Protein AF-A0A418QPC1-F1 (afdb_monomer)

Radius of gyration: 32.69 Å; Cα contacts (8 Å, |Δi|>4): 11; chains: 1; bounding box: 93×32×74 Å

Secondary structure (DSSP, 8-state):
-PPPP----PPP-----PPP--------------------------------HHHHHHHHHHHHHHT--HHHHHHHHHHHHHHHHHHHHS-TTTT-

Solvent-accessible surface area (backbone atoms only — not comparable to full-atom values): 6816 Å² total; per-residue (Å²): 135,86,84,77,85,84,85,77,84,81,78,81,83,82,77,86,81,78,78,86,84,85,78,91,75,93,78,91,76,84,83,78,77,74,80,72,71,76,78,72,71,77,73,74,76,87,79,89,80,90,72,57,72,70,58,50,54,48,44,50,53,52,16,61,76,70,74,47,54,56,68,55,54,52,52,50,54,50,49,54,52,50,51,52,52,52,66,71,66,55,68,87,63,83,82,114

Nearest PDB structures (foldseek):
  5kko-assembly1_B-3  TM=3.422E-01  e=4.499E+00  Vibrio cholerae
  7odt-assembly1_a  TM=3.479E-01  e=9.516E+00  Homo sapiens
  8iyj-assembly1_T0  TM=2.564E-01  e=9.516E+00  Mus musculus

Organism: NCBI:txid2029981

Sequence (96 aa):
MEMKPIVVCQQPITQPVMKPVRDVQEGKSRTKKSRRTKKSTNKKKPVLYTLDPDVILLVERVAYHAGDAKSTVVNEALRRELSKLHSATIPTEWEK

pLDDT: mean 75.77, std 15.25, range [50.03, 97.75]

Mean predicted aligned error: 19.09 Å

Foldseek 3Di:
DDDDDDDDDDDDDDDDDDDDDDDDDDDDDDDPPPPPPPPPPVPPDDDDDDDDPVVVVVLVVVCVVVVHDSVVSVVVVVVVVVVVVVVVPPPPPVVD

Structure (mmCIF, N/CA/C/O backbone):
data_AF-A0A418QPC1-F1
#
_entry.id   AF-A0A418QPC1-F1
#
loop_
_atom_site.group_PDB
_atom_site.id
_atom_site.type_symbol
_atom_site.label_atom_id
_atom_site.label_alt_id
_atom_site.label_comp_id
_atom_site.label_asym_id
_atom_site.label_entity_id
_atom_site.label_seq_id
_atom_site.pdbx_PDB_ins_code
_atom_site.Cartn_x
_atom_site.Cartn_y
_atom_site.Cartn_z
_atom_site.occupancy
_atom_site.B_iso_or_equiv
_atom_site.auth_seq_id
_atom_site.auth_comp_id
_atom_site.auth_asym_id
_atom_site.auth_atom_id
_atom_site.pdbx_PDB_model_num
ATOM 1 N N . MET A 1 1 ? -59.427 18.029 25.792 1.00 51.28 1 MET A N 1
ATOM 2 C CA . MET A 1 1 ? -58.943 17.188 26.907 1.00 51.28 1 MET A CA 1
ATOM 3 C C . MET A 1 1 ? -57.506 17.584 27.162 1.00 51.28 1 MET A C 1
ATOM 5 O O . MET A 1 1 ? -56.658 17.314 26.324 1.00 51.28 1 MET A O 1
ATOM 9 N N . GLU A 1 2 ? -57.256 18.333 28.228 1.00 61.97 2 GLU A N 1
ATOM 10 C CA . GLU A 1 2 ? -55.927 18.881 28.507 1.00 61.97 2 GLU A CA 1
ATOM 11 C C . GLU A 1 2 ? -55.054 17.806 29.169 1.00 61.97 2 GLU A C 1
ATOM 13 O O . GLU A 1 2 ? -55.396 17.284 30.232 1.00 61.97 2 GLU A O 1
ATOM 18 N N . MET A 1 3 ? -53.944 17.438 28.522 1.00 61.16 3 MET A N 1
ATOM 19 C CA . MET A 1 3 ? -52.923 16.578 29.121 1.00 61.16 3 MET A CA 1
ATOM 20 C C . MET A 1 3 ? -52.203 17.361 30.221 1.00 61.16 3 MET A C 1
ATOM 22 O O . MET A 1 3 ? -51.568 18.379 29.954 1.00 61.16 3 MET A O 1
ATOM 26 N N . LYS A 1 4 ? -52.283 16.877 31.461 1.00 72.12 4 LYS A N 1
ATOM 27 C CA . LYS A 1 4 ? -51.477 17.397 32.571 1.00 72.12 4 LYS A CA 1
ATOM 28 C C . LYS A 1 4 ? -50.083 16.750 32.534 1.00 72.12 4 LYS A C 1
ATOM 30 O O . LYS A 1 4 ? -50.010 15.531 32.373 1.00 72.12 4 LYS A O 1
ATOM 35 N N . PRO A 1 5 ? -48.987 17.509 32.699 1.00 69.38 5 PRO A N 1
ATOM 36 C CA . PRO A 1 5 ? -47.648 16.935 32.763 1.00 69.38 5 PRO A CA 1
ATOM 37 C C . PRO A 1 5 ? -47.413 16.192 34.087 1.00 69.38 5 PRO A C 1
ATOM 39 O O . PRO A 1 5 ? -47.840 16.632 35.155 1.00 69.38 5 PRO A O 1
ATOM 42 N N . ILE A 1 6 ? -46.712 15.060 34.004 1.00 70.19 6 ILE A N 1
ATOM 43 C CA . ILE A 1 6 ? -46.321 14.227 35.146 1.00 70.19 6 ILE A CA 1
ATOM 44 C C . ILE A 1 6 ? -45.009 14.778 35.715 1.00 70.19 6 ILE A C 1
ATOM 46 O O . ILE A 1 6 ? -43.979 14.773 35.043 1.00 70.19 6 ILE A O 1
ATOM 50 N N . VAL A 1 7 ? -45.050 15.260 36.957 1.00 68.69 7 VAL A N 1
ATOM 51 C CA . VAL A 1 7 ? -43.873 15.730 37.698 1.00 68.69 7 VAL A CA 1
ATOM 52 C C . VAL A 1 7 ? -43.176 14.521 38.322 1.00 68.69 7 VAL A C 1
ATOM 54 O O . VAL A 1 7 ? -43.730 13.871 39.205 1.00 68.69 7 VAL A O 1
ATOM 57 N N . VAL A 1 8 ? -41.964 14.209 37.860 1.00 70.12 8 VAL A N 1
ATOM 58 C CA . VAL A 1 8 ? -41.125 13.135 38.413 1.00 70.12 8 VAL A CA 1
ATOM 59 C C . VAL A 1 8 ? -40.082 13.759 39.342 1.00 70.12 8 VAL A C 1
ATOM 61 O O . VAL A 1 8 ? -39.227 14.523 38.896 1.00 70.12 8 VAL A O 1
ATOM 64 N N . CYS A 1 9 ? -40.145 13.448 40.639 1.00 76.12 9 CYS A N 1
ATOM 65 C CA . CYS A 1 9 ? -39.125 13.856 41.606 1.00 76.12 9 CYS A CA 1
ATOM 66 C C . CYS A 1 9 ? -37.834 13.067 41.357 1.00 76.12 9 CYS A C 1
ATOM 68 O O . CYS A 1 9 ? -37.805 11.851 41.541 1.00 76.12 9 CYS A O 1
ATOM 70 N N . GLN A 1 10 ? -36.756 13.747 40.967 1.00 70.31 10 GLN A N 1
ATOM 71 C CA . GLN A 1 10 ? -35.435 13.126 40.938 1.00 70.31 10 GLN A CA 1
ATOM 72 C C . GLN A 1 10 ? -34.915 12.954 42.369 1.00 70.31 10 GLN A C 1
ATOM 74 O O . GLN A 1 10 ? -34.741 13.931 43.097 1.00 70.31 10 GLN A O 1
ATOM 79 N N . GLN A 1 11 ? -34.660 11.709 42.772 1.00 68.19 11 GLN A N 1
ATOM 80 C CA . GLN A 1 11 ? -33.901 11.413 43.984 1.00 68.19 11 GLN A CA 1
ATOM 81 C C . GLN A 1 11 ? -32.420 11.769 43.755 1.00 68.19 11 GLN A C 1
ATOM 83 O O . GLN A 1 11 ? -31.840 11.320 42.764 1.00 68.19 11 GLN A O 1
ATOM 88 N N . PRO A 1 12 ? -31.778 12.555 44.636 1.00 62.84 12 PRO A N 1
ATOM 89 C CA . PRO A 1 12 ? -30.352 12.834 44.525 1.00 62.84 12 PRO A CA 1
ATOM 90 C C . PRO A 1 12 ? -29.521 11.583 44.846 1.00 62.84 12 PRO A C 1
ATOM 92 O O . PRO A 1 12 ? -29.731 10.914 45.857 1.00 62.84 12 PRO A O 1
ATOM 95 N N . ILE A 1 13 ? -28.547 11.288 43.984 1.00 67.38 13 ILE A N 1
ATOM 96 C CA . ILE A 1 13 ? -27.574 10.203 44.156 1.00 67.38 13 ILE A CA 1
ATOM 97 C C . ILE A 1 13 ? -26.639 10.578 45.311 1.00 67.38 13 ILE A C 1
ATOM 99 O O . ILE A 1 13 ? -25.791 11.461 45.181 1.00 67.38 13 ILE A O 1
ATOM 103 N N . THR A 1 14 ? -26.778 9.913 46.455 1.00 66.12 14 THR A N 1
ATOM 104 C CA . THR A 1 14 ? -25.855 10.070 47.583 1.00 66.12 14 THR A CA 1
ATOM 105 C C . THR A 1 14 ? -24.495 9.463 47.231 1.00 66.12 14 THR A C 1
ATOM 107 O O . THR A 1 14 ? -24.372 8.245 47.101 1.00 66.12 14 THR A O 1
ATOM 110 N N . GLN A 1 15 ? -23.467 10.302 47.078 1.00 68.25 15 GLN A N 1
ATOM 111 C CA . GLN A 1 15 ? -22.080 9.856 46.932 1.00 68.25 15 GLN A CA 1
ATOM 112 C C . GLN A 1 15 ? -21.516 9.402 48.293 1.00 68.25 15 GLN A C 1
ATOM 114 O O . GLN A 1 15 ? -21.659 10.128 49.280 1.00 68.25 15 GLN A O 1
ATOM 119 N N . PRO A 1 16 ? -20.848 8.238 48.381 1.00 64.25 16 PRO A N 1
ATOM 120 C CA . PRO A 1 16 ? -20.175 7.815 49.601 1.00 64.25 16 PRO A CA 1
ATOM 121 C C . PRO A 1 16 ? -18.908 8.651 49.829 1.00 64.25 16 PRO A C 1
ATOM 123 O O . PRO A 1 16 ? -17.927 8.556 49.093 1.00 64.25 16 PRO A O 1
ATOM 126 N N . VAL A 1 17 ? -18.933 9.479 50.873 1.00 68.62 17 VAL A N 1
ATOM 127 C CA . VAL A 1 17 ? -17.781 10.257 51.342 1.00 68.62 17 VAL A CA 1
ATOM 128 C C . VAL A 1 17 ? -16.783 9.314 52.020 1.00 68.62 17 VAL A C 1
ATOM 130 O O . VAL A 1 17 ? -17.026 8.814 53.118 1.00 68.62 17 VAL A O 1
ATOM 133 N N . MET A 1 18 ? -15.636 9.089 51.382 1.00 64.94 18 MET A N 1
ATOM 134 C CA . MET A 1 18 ? -14.474 8.474 52.027 1.00 64.94 18 MET A CA 1
ATOM 135 C C . MET A 1 18 ? -13.813 9.507 52.950 1.00 64.94 18 MET A C 1
ATOM 137 O O . MET A 1 18 ? -13.413 10.584 52.507 1.00 64.94 18 MET A O 1
ATOM 141 N N . LYS A 1 19 ? -13.714 9.187 54.245 1.00 73.19 19 LYS A N 1
ATOM 142 C CA . LYS A 1 19 ? -13.015 10.009 55.246 1.00 73.19 19 LYS A CA 1
ATOM 143 C C . LYS A 1 19 ? -11.519 10.121 54.892 1.00 73.19 19 LYS A C 1
ATOM 145 O O . LYS A 1 19 ? -10.929 9.113 54.501 1.00 73.19 19 LYS A O 1
ATOM 150 N N . PRO A 1 20 ? -10.872 11.287 55.069 1.00 60.75 20 PRO A N 1
ATOM 151 C CA . PRO A 1 20 ? -9.432 11.410 54.888 1.00 60.75 20 PRO A CA 1
ATOM 152 C C . PRO A 1 20 ? -8.704 10.825 56.104 1.00 60.75 20 PRO A C 1
ATOM 154 O O . PRO A 1 20 ? -8.853 11.319 57.221 1.00 60.75 20 PRO A O 1
ATOM 157 N N . VAL A 1 21 ? -7.895 9.790 55.887 1.00 68.56 21 VAL A N 1
ATOM 158 C CA . VAL A 1 21 ? -6.919 9.327 56.880 1.00 68.56 21 VAL A CA 1
ATOM 159 C C . VAL A 1 21 ? -5.681 10.213 56.750 1.00 68.56 21 VAL A C 1
ATOM 161 O O . VAL A 1 21 ? -5.030 10.236 55.706 1.00 68.56 21 VAL A O 1
ATOM 164 N N . ARG A 1 22 ? -5.387 10.989 57.797 1.00 58.38 22 ARG A N 1
ATOM 165 C CA . ARG A 1 22 ? -4.078 11.616 57.987 1.00 58.38 22 ARG A CA 1
ATOM 166 C C . ARG A 1 22 ? -3.234 10.666 58.817 1.00 58.38 22 ARG A C 1
ATOM 168 O O . ARG A 1 22 ? -3.548 10.497 59.986 1.00 58.38 22 ARG A O 1
ATOM 175 N N . ASP A 1 23 ? -2.144 10.171 58.247 1.00 65.31 23 ASP A N 1
ATOM 176 C CA . ASP A 1 23 ? -1.040 9.625 59.028 1.00 65.31 23 ASP A CA 1
ATOM 177 C C . ASP A 1 23 ? 0.270 10.297 58.616 1.00 65.31 23 ASP A C 1
ATOM 179 O O . ASP A 1 23 ? 0.700 10.292 57.462 1.00 65.31 23 ASP A O 1
ATOM 183 N N 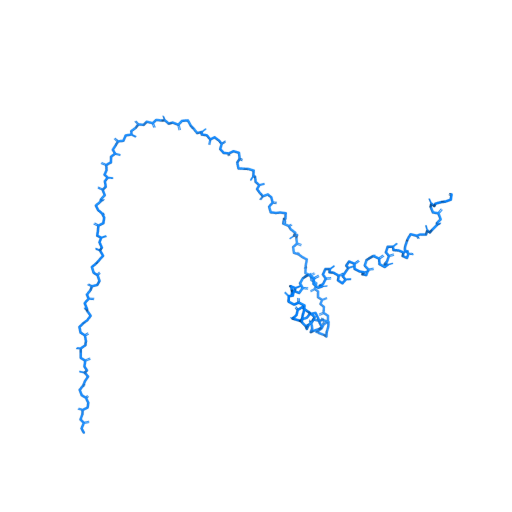. VAL A 1 24 ? 0.860 10.939 59.616 1.00 58.41 24 VAL A N 1
ATOM 184 C CA . VAL A 1 24 ? 2.208 11.484 59.653 1.00 58.41 24 VAL A CA 1
ATOM 185 C C . VAL A 1 24 ? 3.166 10.301 59.771 1.00 58.41 24 VAL A C 1
ATOM 187 O O . VAL A 1 24 ? 3.150 9.625 60.793 1.00 58.41 24 VAL A O 1
ATOM 190 N N . GLN A 1 25 ? 4.039 10.070 58.787 1.00 52.78 25 GLN A N 1
ATOM 191 C CA . GLN A 1 25 ? 5.337 9.462 59.086 1.00 52.78 25 GLN A CA 1
ATOM 192 C C . GLN A 1 25 ? 6.415 9.832 58.063 1.00 52.78 25 GLN A C 1
ATOM 194 O O . GLN A 1 25 ? 6.470 9.372 56.925 1.00 52.78 25 GLN A O 1
ATOM 199 N N . GLU A 1 26 ? 7.281 10.710 58.550 1.00 63.88 26 GLU A N 1
ATOM 200 C CA . GLU A 1 26 ? 8.648 10.961 58.133 1.00 63.88 26 GLU A CA 1
ATOM 201 C C . GLU A 1 26 ? 9.451 9.646 58.104 1.00 63.88 26 GLU A C 1
ATOM 203 O O . GLU A 1 26 ? 9.505 8.918 59.091 1.00 63.88 26 GLU A O 1
ATOM 208 N N . GLY A 1 27 ? 10.073 9.314 56.968 1.00 50.03 27 GLY A N 1
ATOM 209 C CA . GLY A 1 27 ? 10.868 8.088 56.861 1.00 50.03 27 GLY A CA 1
ATOM 210 C C . GLY A 1 27 ? 11.382 7.821 55.451 1.00 50.03 27 GLY A C 1
ATOM 211 O O . GLY A 1 27 ? 10.684 7.305 54.587 1.00 50.03 27 GLY A O 1
ATOM 212 N N . LYS A 1 28 ? 12.637 8.186 55.200 1.00 55.00 28 LYS A N 1
ATOM 213 C CA . LYS A 1 28 ? 13.351 7.999 53.929 1.00 55.00 28 LYS A CA 1
ATOM 214 C C . LYS A 1 28 ? 13.435 6.509 53.547 1.00 55.00 28 LYS A C 1
ATOM 216 O O . LYS A 1 28 ? 13.826 5.685 54.367 1.00 55.00 28 LYS A O 1
ATOM 221 N N . SER A 1 29 ? 13.222 6.168 52.272 1.00 55.12 29 SER A N 1
ATOM 222 C CA . SER A 1 29 ? 13.709 4.901 51.699 1.00 55.12 29 SER A CA 1
ATOM 223 C C . SER A 1 29 ? 14.137 5.051 50.238 1.00 55.12 29 SER A C 1
ATOM 225 O O . SER A 1 29 ? 13.337 5.120 49.312 1.00 55.12 29 SER A O 1
ATOM 227 N N . ARG A 1 30 ? 15.463 5.146 50.088 1.00 62.22 30 ARG A N 1
ATOM 228 C CA . ARG A 1 30 ? 16.324 4.745 48.964 1.00 62.22 30 ARG A CA 1
ATOM 229 C C . ARG A 1 30 ? 15.599 4.481 47.629 1.00 62.22 30 ARG A C 1
ATOM 231 O O . ARG A 1 30 ? 15.054 3.409 47.384 1.00 62.22 30 ARG A O 1
ATOM 238 N N . THR A 1 31 ? 15.689 5.451 46.724 1.00 58.69 31 THR A N 1
ATOM 239 C CA . THR A 1 31 ? 15.259 5.359 45.324 1.00 58.69 31 THR A CA 1
ATOM 240 C C . THR A 1 31 ? 15.873 4.138 44.628 1.00 58.69 31 THR A C 1
ATOM 242 O O . THR A 1 31 ? 17.049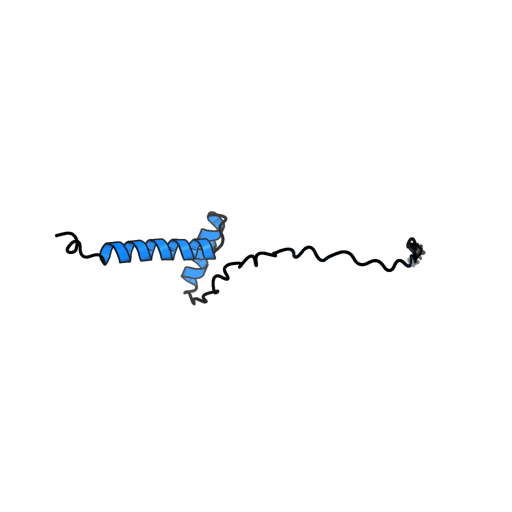 4.131 44.259 1.00 58.69 31 THR A O 1
ATOM 245 N N . LYS A 1 32 ? 15.070 3.096 44.372 1.00 59.62 32 LYS A N 1
ATOM 246 C CA . LYS A 1 32 ? 15.401 2.116 43.332 1.00 59.62 32 LYS A CA 1
ATOM 247 C C . LYS A 1 32 ? 15.285 2.837 41.990 1.00 59.62 32 LYS A C 1
ATOM 249 O O . LYS A 1 32 ? 14.186 3.070 41.493 1.00 59.62 32 LYS A O 1
ATOM 254 N N . LYS A 1 33 ? 16.426 3.237 41.418 1.00 59.56 33 LYS A N 1
ATOM 255 C CA . LYS A 1 33 ? 16.518 3.725 40.037 1.00 59.56 33 LYS A CA 1
ATOM 256 C C . LYS A 1 33 ? 15.994 2.623 39.117 1.00 59.56 33 LYS A C 1
ATOM 258 O O . LYS A 1 33 ? 16.719 1.692 38.782 1.00 59.56 33 LYS A O 1
ATOM 263 N N . SER A 1 34 ? 14.734 2.724 38.706 1.00 57.41 34 SER A N 1
ATOM 264 C CA . SER A 1 34 ? 14.262 2.003 37.534 1.00 57.41 34 SER A CA 1
ATOM 265 C C . SER A 1 34 ? 15.073 2.537 36.361 1.00 57.41 34 SER A C 1
ATOM 267 O O . 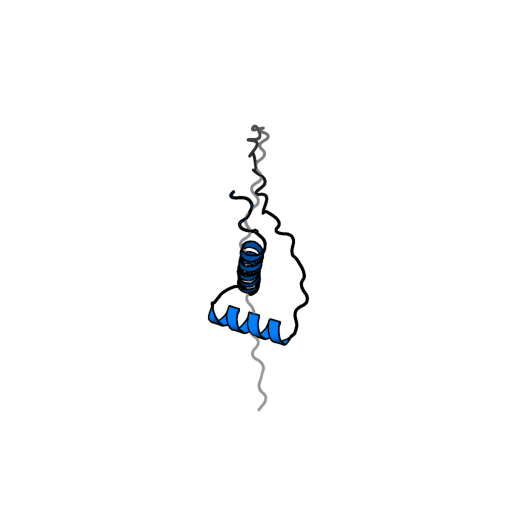SER A 1 34 ? 14.921 3.698 35.968 1.00 57.41 34 SER A O 1
ATOM 269 N N . ARG A 1 35 ? 15.984 1.722 35.816 1.00 70.00 35 ARG A N 1
ATOM 270 C CA . ARG A 1 35 ? 16.519 1.966 34.478 1.00 70.00 35 ARG A CA 1
ATOM 271 C C . ARG A 1 35 ? 15.344 1.744 33.535 1.00 70.00 35 ARG A C 1
ATOM 273 O O . ARG A 1 35 ? 15.193 0.670 32.966 1.00 70.00 35 ARG A O 1
ATOM 280 N N . ARG A 1 36 ? 14.483 2.758 33.411 1.00 66.94 36 ARG A N 1
ATOM 281 C CA . ARG A 1 36 ? 13.485 2.841 32.354 1.00 66.94 36 ARG A CA 1
ATOM 282 C C . ARG A 1 36 ? 14.297 2.892 31.075 1.00 66.94 36 ARG A C 1
ATOM 284 O O . ARG A 1 36 ? 14.795 3.946 30.684 1.00 66.94 36 ARG A O 1
ATOM 291 N N . THR A 1 37 ? 14.520 1.730 30.473 1.00 64.50 37 THR A N 1
ATOM 292 C CA . THR A 1 37 ? 14.978 1.655 29.099 1.00 64.50 37 THR A CA 1
ATOM 293 C C . THR A 1 37 ? 13.967 2.485 28.326 1.00 64.50 37 THR A C 1
ATOM 295 O O . THR A 1 37 ? 12.764 2.214 28.346 1.00 64.50 37 THR A O 1
ATOM 298 N N . LYS A 1 38 ? 14.418 3.614 27.765 1.00 64.31 38 LYS A N 1
ATOM 299 C CA . LYS A 1 38 ? 13.599 4.363 26.820 1.00 64.31 38 LYS A CA 1
ATOM 300 C C . LYS A 1 38 ? 13.251 3.339 25.751 1.00 64.31 38 LYS A C 1
ATOM 302 O O . LYS A 1 38 ? 14.128 2.946 24.989 1.00 64.31 38 LYS A O 1
ATOM 307 N N . LYS A 1 39 ? 12.002 2.868 25.741 1.00 60.97 39 LYS A N 1
ATOM 308 C CA . LYS A 1 39 ? 11.419 2.191 24.592 1.00 60.97 39 LYS A CA 1
ATOM 309 C C . LYS A 1 39 ? 11.490 3.255 23.510 1.00 60.97 39 LYS A C 1
ATOM 311 O O . LYS A 1 39 ? 10.646 4.147 23.464 1.00 60.97 39 LYS A O 1
ATOM 316 N N . SER A 1 40 ? 12.585 3.267 22.752 1.00 59.53 40 SER A N 1
ATOM 317 C CA . SER A 1 40 ? 12.670 4.030 21.528 1.00 59.53 40 SER A CA 1
ATOM 318 C C . SER A 1 40 ? 11.635 3.366 20.643 1.00 59.53 40 SER A C 1
ATOM 320 O O . SER A 1 40 ? 11.877 2.372 19.968 1.00 59.53 40 SER A O 1
ATOM 322 N N . THR A 1 41 ? 10.401 3.853 20.734 1.00 64.44 41 THR A N 1
ATOM 323 C CA . THR A 1 41 ? 9.443 3.695 19.659 1.00 64.44 41 THR A CA 1
ATOM 324 C C . THR A 1 41 ? 10.183 4.260 18.464 1.00 64.44 41 THR A C 1
ATOM 326 O O . THR A 1 41 ? 10.375 5.475 18.396 1.00 64.44 41 THR A O 1
ATOM 329 N N . ASN A 1 42 ? 10.756 3.373 17.650 1.00 59.44 42 ASN A N 1
ATOM 330 C CA . ASN A 1 42 ? 11.470 3.712 16.439 1.00 59.44 42 ASN A CA 1
ATOM 331 C C . ASN A 1 42 ? 10.477 4.538 15.625 1.00 59.44 42 ASN A C 1
ATOM 333 O O . ASN A 1 42 ? 9.512 3.994 15.084 1.00 59.44 42 ASN A O 1
ATOM 337 N N . LYS A 1 43 ? 10.607 5.867 15.707 1.00 64.94 43 LYS A N 1
ATOM 338 C CA . LYS A 1 43 ? 9.684 6.808 15.088 1.00 64.94 43 LYS A CA 1
ATOM 339 C C . LYS A 1 43 ? 9.986 6.714 13.605 1.00 64.94 43 LYS A C 1
ATOM 341 O O . LYS A 1 43 ? 10.804 7.478 13.100 1.00 64.94 43 LYS A O 1
ATOM 346 N N . LYS A 1 44 ? 9.378 5.735 12.929 1.00 73.56 44 LYS A N 1
ATOM 347 C CA . LYS A 1 44 ? 9.325 5.721 11.471 1.00 73.56 44 LYS A CA 1
ATOM 348 C C . LYS A 1 44 ? 8.804 7.098 11.083 1.00 73.56 44 LYS A C 1
ATOM 350 O O . LYS A 1 44 ? 7.706 7.473 11.496 1.00 73.56 44 LYS A O 1
ATOM 355 N N . LYS A 1 45 ? 9.649 7.892 10.425 1.00 80.56 45 LYS A N 1
ATOM 356 C CA . LYS A 1 45 ? 9.269 9.238 10.006 1.00 80.56 45 LYS A CA 1
ATOM 357 C C . LYS A 1 45 ? 8.091 9.075 9.043 1.00 80.56 45 LYS A C 1
ATOM 359 O O . LYS A 1 45 ? 8.218 8.278 8.112 1.00 80.56 45 LYS A O 1
ATOM 364 N N . PRO A 1 46 ? 6.950 9.741 9.281 1.00 78.19 46 PRO A N 1
ATOM 365 C CA . PRO A 1 46 ? 5.864 9.709 8.318 1.00 78.19 46 PRO A CA 1
ATOM 366 C C . PRO A 1 46 ? 6.372 10.341 7.021 1.00 78.19 46 PRO A C 1
ATOM 368 O O . PRO A 1 46 ? 6.947 11.429 7.047 1.00 78.19 46 PRO A O 1
ATOM 371 N N . VAL A 1 47 ? 6.205 9.631 5.910 1.00 85.38 47 VAL A N 1
ATOM 372 C CA . VAL A 1 47 ? 6.486 10.150 4.571 1.00 85.38 47 VAL A CA 1
ATOM 373 C C . VAL A 1 47 ? 5.142 10.459 3.927 1.00 85.38 47 VAL A C 1
ATOM 375 O O . VAL A 1 47 ? 4.225 9.639 3.977 1.00 85.38 47 VAL A O 1
ATOM 378 N N . LEU A 1 48 ? 5.017 11.673 3.399 1.00 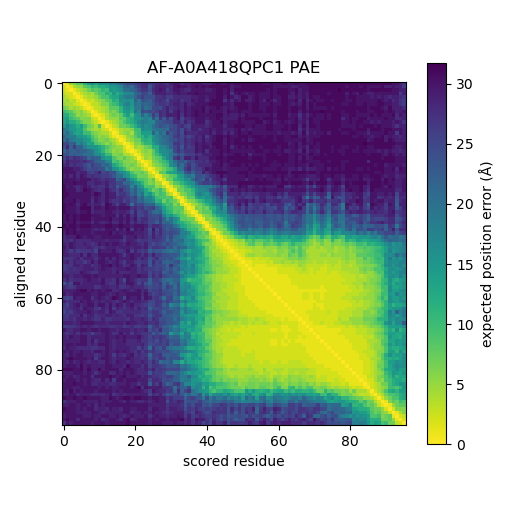85.81 48 LEU A N 1
ATOM 379 C CA . LEU A 1 48 ? 3.846 12.129 2.661 1.00 85.81 48 LEU A CA 1
ATOM 380 C C . LEU A 1 48 ? 4.084 11.862 1.177 1.00 85.81 48 LEU A C 1
ATOM 382 O O . LEU A 1 48 ? 5.142 12.205 0.652 1.00 85.81 48 LEU A O 1
ATOM 386 N N . TYR A 1 49 ? 3.097 11.267 0.518 1.00 85.06 49 TYR A N 1
ATOM 387 C 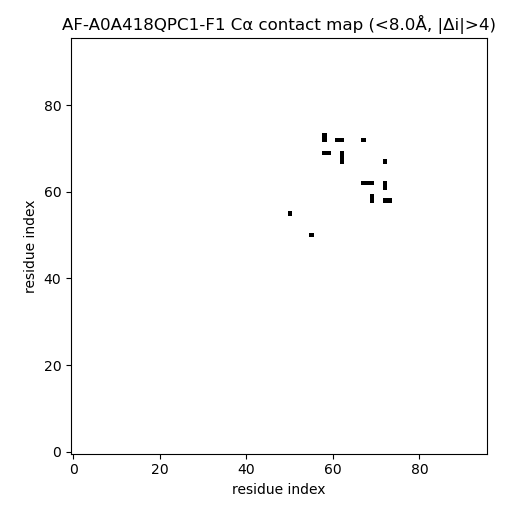CA . TYR A 1 49 ? 3.108 11.013 -0.918 1.00 85.06 49 TYR A CA 1
ATOM 388 C C . TYR A 1 49 ? 1.806 11.542 -1.505 1.00 85.06 49 TYR A C 1
ATOM 390 O O . TYR A 1 49 ? 0.742 11.384 -0.903 1.00 85.06 49 TYR A O 1
ATOM 398 N N . THR A 1 50 ? 1.893 12.142 -2.683 1.00 90.38 50 THR A N 1
ATOM 399 C CA . THR A 1 50 ? 0.741 12.467 -3.522 1.00 90.38 50 THR A CA 1
ATOM 400 C C . THR A 1 50 ? 0.581 11.366 -4.557 1.00 90.38 50 THR A C 1
ATOM 402 O O . THR A 1 50 ? 1.546 11.024 -5.239 1.00 90.38 50 THR A O 1
ATOM 405 N N . LEU A 1 51 ? -0.617 10.798 -4.644 1.00 89.25 51 LEU A N 1
ATOM 406 C CA . LEU A 1 51 ? -0.970 9.739 -5.583 1.00 89.25 51 LEU A CA 1
ATOM 407 C C . LEU A 1 51 ? -2.133 10.214 -6.447 1.00 89.25 51 LEU A C 1
ATOM 409 O O . LEU A 1 51 ? -2.967 10.992 -5.976 1.00 89.25 51 LEU A O 1
ATOM 413 N N . ASP A 1 52 ? -2.205 9.705 -7.672 1.00 95.25 52 ASP A N 1
ATOM 414 C CA . ASP A 1 52 ? -3.355 9.943 -8.534 1.00 95.25 52 ASP A CA 1
ATOM 415 C C . ASP A 1 52 ? -4.634 9.369 -7.898 1.00 95.25 52 ASP A C 1
ATOM 417 O O . ASP A 1 52 ? -4.574 8.325 -7.231 1.00 95.25 52 ASP A O 1
ATOM 421 N N . PRO A 1 53 ? -5.805 10.000 -8.105 1.00 94.88 53 PRO A N 1
ATOM 422 C CA . PRO A 1 53 ? -7.066 9.552 -7.511 1.00 94.88 53 PRO A CA 1
ATOM 423 C C . PRO A 1 53 ? -7.391 8.082 -7.801 1.00 94.88 53 PRO A C 1
ATOM 425 O O . PRO A 1 53 ? -7.816 7.352 -6.905 1.00 94.88 53 PRO A O 1
ATOM 428 N N . ASP A 1 54 ? -7.117 7.620 -9.022 1.00 96.62 54 ASP A N 1
ATOM 429 C CA . ASP A 1 54 ? -7.368 6.235 -9.434 1.00 96.62 54 ASP A CA 1
ATOM 430 C C . ASP A 1 54 ? -6.495 5.238 -8.661 1.00 96.62 54 ASP A C 1
ATOM 432 O O . ASP A 1 54 ? -6.952 4.165 -8.256 1.00 96.62 54 ASP A O 1
ATOM 436 N N . VAL A 1 55 ? -5.243 5.615 -8.383 1.00 94.75 55 VAL A N 1
ATOM 437 C CA . VAL A 1 55 ? -4.308 4.804 -7.594 1.00 94.75 55 VAL A CA 1
ATOM 438 C C . VAL A 1 55 ? -4.752 4.753 -6.135 1.00 94.75 55 VAL A C 1
ATOM 440 O O . VAL A 1 55 ? -4.674 3.696 -5.508 1.00 94.75 55 VAL A O 1
ATOM 443 N N . ILE A 1 56 ? -5.269 5.860 -5.595 1.00 95.19 56 ILE A N 1
ATOM 444 C CA . ILE A 1 56 ? -5.830 5.896 -4.239 1.00 95.19 56 ILE A CA 1
ATOM 445 C C . ILE A 1 56 ? -6.994 4.907 -4.132 1.00 95.19 56 ILE A C 1
ATOM 447 O O . ILE A 1 56 ? -6.980 4.054 -3.244 1.00 95.19 56 ILE A O 1
ATOM 451 N N . LEU A 1 57 ? -7.953 4.956 -5.062 1.00 96.50 57 LEU A N 1
ATOM 452 C CA . LEU A 1 57 ? -9.102 4.043 -5.076 1.00 96.50 57 LEU A CA 1
ATOM 453 C C . LEU A 1 57 ? -8.678 2.574 -5.192 1.00 96.50 57 LEU A C 1
ATOM 455 O O . LEU A 1 57 ? -9.256 1.700 -4.539 1.00 96.50 57 LEU A O 1
ATOM 459 N N . LEU A 1 58 ? -7.648 2.291 -5.993 1.00 96.62 58 LEU A N 1
ATOM 460 C CA . LEU A 1 58 ? -7.097 0.946 -6.116 1.00 96.62 58 LEU A CA 1
ATOM 461 C C . LEU A 1 58 ? -6.496 0.462 -4.789 1.00 96.62 58 LEU A C 1
ATOM 463 O O . LEU A 1 58 ? -6.808 -0.645 -4.347 1.00 96.62 58 LEU A O 1
ATOM 467 N N . VAL A 1 59 ? -5.681 1.290 -4.127 1.00 95.94 59 VAL A N 1
ATOM 468 C CA . VAL A 1 59 ? -5.087 0.963 -2.820 1.00 95.94 59 VAL A CA 1
ATOM 469 C C . VAL A 1 59 ? -6.172 0.722 -1.775 1.00 95.94 59 VAL A C 1
ATOM 471 O O . VAL A 1 59 ? -6.061 -0.219 -0.992 1.00 95.94 59 VAL A O 1
ATOM 474 N N . GLU A 1 60 ? -7.233 1.529 -1.765 1.00 96.56 60 GLU A N 1
ATOM 475 C CA . GLU A 1 60 ? -8.360 1.351 -0.847 1.00 96.56 60 GLU A CA 1
ATOM 476 C C . GLU A 1 60 ? -9.078 0.024 -1.058 1.00 96.56 60 GLU A C 1
ATOM 478 O O . GLU A 1 60 ? -9.322 -0.699 -0.092 1.00 96.56 60 GLU A O 1
ATOM 483 N N . ARG A 1 61 ? -9.366 -0.326 -2.314 1.00 97.75 61 ARG A N 1
ATOM 484 C CA . ARG A 1 61 ? -10.024 -1.589 -2.656 1.00 97.75 61 ARG A CA 1
ATOM 485 C C . ARG A 1 61 ? -9.170 -2.790 -2.257 1.00 97.75 61 ARG A C 1
ATOM 487 O O . ARG A 1 61 ? -9.680 -3.729 -1.650 1.00 97.75 61 ARG A O 1
ATOM 494 N N . VAL A 1 62 ? -7.876 -2.759 -2.572 1.00 96.94 62 VAL A N 1
ATOM 495 C CA . VAL A 1 62 ? -6.949 -3.849 -2.233 1.00 96.94 62 VAL A CA 1
ATOM 496 C C . VAL A 1 62 ? -6.809 -3.988 -0.719 1.00 96.94 62 VAL A C 1
ATOM 498 O O . VAL A 1 62 ? -6.923 -5.096 -0.203 1.00 96.94 62 VAL A O 1
ATOM 501 N N . ALA A 1 63 ? -6.634 -2.877 -0.000 1.00 97.38 63 ALA A N 1
ATOM 502 C CA . ALA A 1 63 ? -6.553 -2.877 1.458 1.00 97.38 63 ALA A CA 1
ATOM 503 C C . ALA A 1 63 ? -7.830 -3.441 2.099 1.00 97.38 63 ALA A C 1
ATOM 505 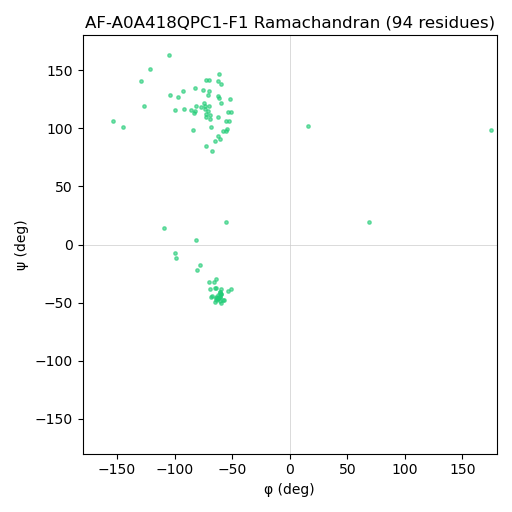O O . ALA A 1 63 ? -7.751 -4.258 3.014 1.00 97.38 63 ALA A O 1
ATOM 506 N N . TYR A 1 64 ? -9.001 -3.059 1.579 1.00 97.62 64 TYR A N 1
ATOM 507 C CA . TYR A 1 64 ? -10.288 -3.561 2.050 1.00 97.62 64 TYR A CA 1
ATOM 508 C C . TYR A 1 64 ? -10.412 -5.081 1.888 1.00 97.62 64 TYR A C 1
ATOM 510 O O . TYR A 1 64 ? -10.758 -5.768 2.845 1.00 97.62 64 TYR A O 1
ATOM 518 N N . HIS A 1 65 ? -10.088 -5.620 0.708 1.00 97.12 65 HIS A N 1
ATOM 519 C CA . HIS A 1 65 ? -10.169 -7.063 0.467 1.00 97.12 65 HIS A CA 1
ATOM 520 C C . HIS A 1 65 ? -9.109 -7.869 1.226 1.00 97.12 65 HIS A C 1
ATOM 522 O O . HIS A 1 65 ? -9.385 -8.997 1.622 1.00 97.12 65 HIS A O 1
ATOM 528 N N . ALA A 1 66 ? -7.918 -7.305 1.438 1.00 95.56 66 ALA A N 1
ATOM 529 C CA . ALA A 1 66 ? -6.850 -7.949 2.200 1.00 95.56 66 ALA A CA 1
ATOM 530 C C . ALA A 1 66 ? -7.063 -7.876 3.724 1.00 95.56 66 ALA A C 1
ATOM 532 O O . ALA A 1 66 ? -6.432 -8.624 4.464 1.00 95.56 66 ALA A O 1
ATOM 533 N N . GLY A 1 67 ? -7.937 -6.983 4.208 1.00 96.94 67 GLY A N 1
ATOM 534 C CA . GLY A 1 67 ? -8.069 -6.696 5.641 1.00 96.94 67 GLY A CA 1
ATOM 535 C C . GLY A 1 67 ? -6.847 -5.977 6.226 1.00 96.94 67 GLY A C 1
ATOM 536 O O . GLY A 1 67 ? -6.642 -5.987 7.439 1.00 96.94 67 GLY A O 1
ATOM 537 N N . ASP A 1 68 ? -6.040 -5.351 5.370 1.00 95.25 68 ASP A N 1
ATOM 538 C CA . ASP A 1 68 ? -4.767 -4.733 5.720 1.00 95.25 68 ASP A CA 1
ATOM 539 C C . ASP A 1 68 ? -4.852 -3.205 5.774 1.00 95.25 68 ASP A C 1
ATOM 541 O O . ASP A 1 68 ? -5.743 -2.557 5.221 1.00 95.25 68 ASP A O 1
ATOM 545 N N . ALA A 1 69 ? -3.863 -2.584 6.418 1.00 94.62 69 ALA A N 1
ATOM 546 C CA . ALA A 1 69 ? -3.712 -1.137 6.371 1.00 94.62 69 ALA A CA 1
ATOM 547 C C . ALA A 1 69 ? -3.256 -0.674 4.975 1.00 94.62 69 ALA A C 1
ATOM 549 O O . ALA A 1 69 ? -2.345 -1.255 4.383 1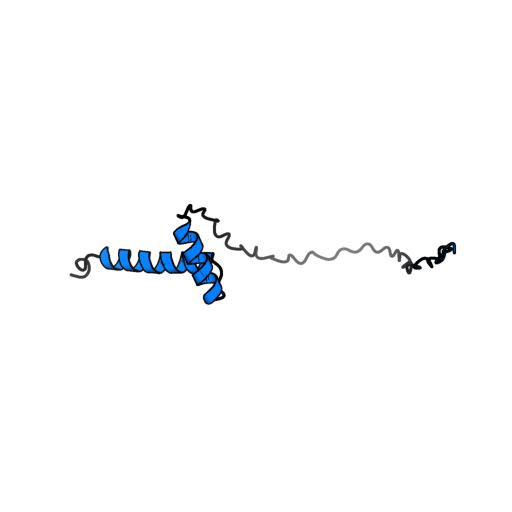.00 94.62 69 ALA A O 1
ATOM 550 N N . LYS A 1 70 ? -3.785 0.462 4.497 1.00 93.19 70 LYS A N 1
ATOM 551 C CA . LYS A 1 70 ? -3.361 1.094 3.227 1.00 93.19 70 LYS A CA 1
ATOM 552 C C . LYS A 1 70 ? -1.837 1.270 3.139 1.00 93.19 70 LYS A C 1
ATOM 554 O O . LYS A 1 70 ? -1.237 1.059 2.092 1.00 93.19 70 LYS A O 1
ATOM 559 N N . SER A 1 71 ? -1.192 1.616 4.257 1.00 92.38 71 SER A N 1
ATOM 560 C CA . SER A 1 71 ? 0.265 1.766 4.332 1.00 92.38 71 SER A CA 1
ATOM 561 C C . SER A 1 71 ? 1.016 0.449 4.132 1.00 92.38 71 SER A C 1
ATOM 563 O O . SER A 1 71 ? 2.115 0.469 3.584 1.00 92.38 71 SER A O 1
ATOM 565 N N . THR A 1 72 ? 0.453 -0.689 4.542 1.00 93.31 72 THR A N 1
ATOM 566 C CA . THR A 1 72 ? 1.021 -2.018 4.278 1.00 93.31 72 THR A CA 1
ATOM 567 C C . THR A 1 72 ? 1.010 -2.300 2.782 1.00 93.31 72 THR A C 1
ATOM 569 O O . THR A 1 72 ? 2.066 -2.592 2.228 1.00 93.31 72 THR A O 1
ATOM 572 N N . VAL A 1 73 ? -0.136 -2.091 2.125 1.00 94.75 73 VAL A N 1
ATOM 573 C CA . VAL A 1 73 ? -0.303 -2.296 0.677 1.00 94.75 73 VAL A CA 1
ATOM 574 C C . VAL A 1 73 ? 0.681 -1.438 -0.123 1.00 94.75 73 VAL A C 1
ATOM 576 O O . VAL A 1 73 ? 1.394 -1.946 -0.986 1.00 94.75 73 VAL A O 1
ATOM 579 N N . VAL A 1 74 ? 0.794 -0.146 0.209 1.00 93.25 74 VAL A N 1
ATOM 580 C CA . VAL A 1 74 ? 1.741 0.768 -0.456 1.00 93.25 74 VAL A CA 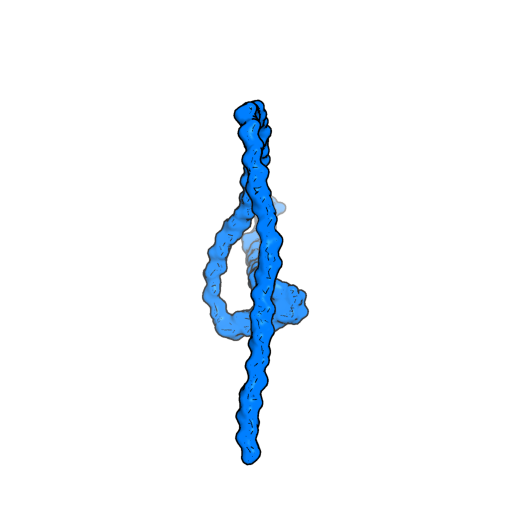1
ATOM 581 C C . VAL A 1 74 ? 3.194 0.346 -0.214 1.00 93.25 74 VAL A C 1
ATOM 583 O O . VAL A 1 74 ? 3.987 0.298 -1.151 1.00 93.25 74 VAL A O 1
ATOM 586 N N . ASN A 1 75 ? 3.560 0.004 1.025 1.00 92.31 75 ASN A N 1
ATOM 587 C CA . ASN A 1 75 ? 4.923 -0.429 1.343 1.00 92.31 75 ASN A CA 1
ATOM 588 C C . ASN A 1 75 ? 5.297 -1.734 0.636 1.00 92.31 75 ASN A C 1
ATOM 590 O O . ASN A 1 75 ? 6.444 -1.904 0.229 1.00 92.31 75 ASN A O 1
ATOM 594 N N . GLU A 1 76 ? 4.358 -2.666 0.516 1.00 93.88 76 GLU A N 1
ATOM 595 C CA . GLU A 1 76 ? 4.586 -3.924 -0.178 1.00 93.88 76 GLU A CA 1
ATOM 596 C C . GLU A 1 76 ? 4.762 -3.708 -1.682 1.00 93.88 76 GLU A C 1
ATOM 598 O O . GLU A 1 76 ? 5.722 -4.223 -2.258 1.00 93.88 76 GLU A O 1
ATOM 603 N N . ALA A 1 77 ? 3.906 -2.891 -2.302 1.00 92.56 77 ALA A N 1
ATOM 604 C CA . ALA A 1 77 ? 4.037 -2.521 -3.709 1.00 92.56 77 ALA A CA 1
ATOM 605 C C . ALA A 1 77 ? 5.404 -1.876 -3.995 1.00 92.56 77 ALA A C 1
ATOM 607 O O . ALA A 1 77 ? 6.118 -2.313 -4.896 1.00 92.56 77 ALA A O 1
ATOM 608 N N . LEU A 1 78 ? 5.823 -0.915 -3.162 1.00 91.56 78 LEU A N 1
ATOM 609 C CA . LEU A 1 78 ? 7.138 -0.277 -3.273 1.00 91.56 78 LEU A CA 1
ATOM 610 C C . LEU A 1 78 ? 8.286 -1.276 -3.119 1.00 91.56 78 LEU A C 1
ATOM 612 O O . LEU A 1 78 ? 9.247 -1.222 -3.880 1.00 91.56 78 LEU A O 1
ATOM 616 N N . ARG A 1 79 ? 8.203 -2.207 -2.161 1.00 92.00 79 ARG A N 1
ATOM 617 C CA . ARG A 1 79 ? 9.232 -3.246 -1.995 1.00 92.00 79 ARG A CA 1
ATOM 618 C C . ARG A 1 79 ? 9.353 -4.123 -3.233 1.00 92.00 79 ARG A C 1
ATOM 620 O O . ARG A 1 79 ? 10.471 -4.375 -3.662 1.00 92.00 79 ARG A O 1
ATOM 627 N N . ARG A 1 80 ? 8.230 -4.561 -3.810 1.00 90.94 80 ARG A N 1
ATOM 628 C CA . ARG A 1 80 ? 8.223 -5.404 -5.015 1.00 90.94 80 ARG A CA 1
ATOM 629 C C . ARG A 1 80 ? 8.861 -4.682 -6.203 1.00 90.94 80 ARG A C 1
ATOM 631 O O . ARG A 1 80 ? 9.697 -5.275 -6.878 1.00 90.94 80 ARG A O 1
ATOM 638 N N . GLU A 1 81 ? 8.523 -3.413 -6.424 1.00 89.75 81 GLU A N 1
ATOM 639 C CA . GLU A 1 81 ? 9.118 -2.617 -7.508 1.00 89.75 81 GLU A CA 1
ATOM 640 C C . GLU A 1 81 ? 10.604 -2.334 -7.278 1.00 89.75 81 GLU A C 1
ATOM 642 O O . GLU A 1 81 ? 11.419 -2.540 -8.176 1.00 89.75 81 GLU A O 1
ATOM 647 N N . LEU A 1 82 ? 10.995 -1.963 -6.056 1.00 88.25 82 LEU A N 1
ATOM 648 C CA . LEU A 1 82 ? 12.407 -1.799 -5.721 1.00 88.25 82 LEU A CA 1
ATOM 649 C C . LEU A 1 82 ? 13.180 -3.103 -5.930 1.00 88.25 82 LEU A C 1
ATOM 651 O O . LEU A 1 82 ? 14.277 -3.061 -6.470 1.00 88.25 82 LEU A O 1
ATOM 655 N N . SER A 1 83 ? 12.642 -4.261 -5.543 1.00 85.81 83 SER A N 1
ATOM 656 C CA . SER A 1 83 ? 13.303 -5.550 -5.780 1.00 85.81 83 SER A CA 1
ATOM 657 C C . SER A 1 83 ? 13.527 -5.826 -7.269 1.00 85.81 83 SER A C 1
ATOM 659 O O . SER A 1 83 ? 14.619 -6.259 -7.630 1.00 85.81 83 SER A O 1
ATOM 661 N N . LYS A 1 84 ? 12.552 -5.516 -8.136 1.00 86.25 84 LYS A N 1
ATOM 662 C CA . LYS A 1 84 ? 12.711 -5.632 -9.597 1.00 86.25 84 LYS A CA 1
ATOM 663 C C . LYS A 1 84 ? 13.818 -4.713 -10.117 1.00 86.25 84 LYS A C 1
ATOM 665 O O . LYS A 1 84 ? 14.691 -5.166 -10.855 1.00 86.25 84 LYS A O 1
ATOM 670 N N . LEU A 1 85 ? 13.822 -3.450 -9.685 1.00 82.88 85 LEU A N 1
ATOM 671 C CA . LEU A 1 85 ? 14.856 -2.483 -10.062 1.00 82.88 85 LEU A CA 1
ATOM 672 C C . LEU A 1 85 ? 16.248 -2.936 -9.608 1.00 82.88 85 LEU A C 1
ATOM 674 O O . LEU A 1 85 ? 17.179 -2.904 -10.406 1.00 82.88 85 LEU A O 1
ATOM 678 N N . HIS A 1 86 ? 16.398 -3.420 -8.372 1.00 74.12 86 HIS A N 1
ATOM 679 C CA . HIS A 1 86 ? 17.680 -3.934 -7.883 1.00 74.12 86 HIS A CA 1
ATOM 680 C C . HIS A 1 86 ? 18.155 -5.144 -8.695 1.00 74.12 86 HIS A C 1
ATOM 682 O O . HIS A 1 86 ? 19.319 -5.179 -9.076 1.00 74.12 86 HIS A O 1
ATOM 688 N N . SER A 1 87 ? 17.271 -6.094 -9.027 1.00 72.56 87 SER A N 1
ATOM 689 C CA . SER A 1 87 ? 17.651 -7.240 -9.869 1.00 72.56 87 SER A CA 1
ATOM 690 C C . SER A 1 87 ? 18.061 -6.843 -11.290 1.00 72.56 87 SER A C 1
ATOM 692 O O . SER A 1 87 ? 18.902 -7.505 -11.882 1.00 72.56 87 SER A O 1
ATOM 694 N N . ALA A 1 88 ? 17.511 -5.749 -11.822 1.00 70.81 88 ALA A N 1
ATOM 695 C CA . ALA A 1 88 ? 17.897 -5.212 -13.125 1.00 70.81 88 ALA A CA 1
ATOM 696 C C . ALA A 1 88 ? 19.189 -4.371 -13.077 1.00 70.81 88 ALA A C 1
ATOM 698 O O . ALA A 1 88 ? 19.840 -4.190 -14.101 1.00 70.81 88 ALA A O 1
ATOM 699 N N . THR A 1 89 ? 19.550 -3.841 -11.902 1.00 63.59 89 THR A N 1
ATOM 700 C CA . THR A 1 89 ? 20.650 -2.874 -11.717 1.00 63.59 89 THR A CA 1
ATOM 701 C C . THR A 1 89 ? 21.936 -3.519 -11.200 1.00 63.59 89 THR A C 1
ATOM 703 O O . THR A 1 89 ? 22.962 -2.852 -11.143 1.00 63.59 89 THR A O 1
ATOM 706 N N . ILE A 1 90 ? 21.928 -4.801 -10.828 1.00 57.25 90 ILE A N 1
ATOM 707 C CA . ILE A 1 90 ? 23.164 -5.555 -10.600 1.00 57.25 90 ILE A CA 1
ATOM 708 C C . ILE A 1 90 ? 23.613 -6.061 -11.974 1.00 57.25 90 ILE A C 1
ATOM 710 O O . ILE A 1 90 ? 23.075 -7.071 -12.433 1.00 57.25 90 ILE A O 1
ATOM 714 N N . PRO A 1 91 ? 24.560 -5.401 -12.673 1.00 54.72 91 PRO A N 1
ATOM 715 C CA . PRO A 1 91 ? 25.222 -6.071 -13.771 1.00 54.72 91 PRO A CA 1
ATOM 716 C C . PRO A 1 91 ? 25.898 -7.303 -13.173 1.00 54.72 91 PRO A C 1
ATOM 718 O O . PRO A 1 91 ? 26.724 -7.207 -12.264 1.00 54.72 91 PRO A O 1
ATOM 721 N N . THR A 1 92 ? 25.531 -8.461 -13.701 1.00 60.28 92 THR A N 1
ATOM 722 C CA . THR A 1 92 ? 26.125 -9.793 -13.516 1.00 60.28 92 THR A CA 1
ATOM 723 C C . THR A 1 92 ? 27.634 -9.867 -13.841 1.00 60.28 92 THR A C 1
ATOM 725 O O . THR A 1 92 ? 28.162 -10.945 -14.086 1.00 60.28 92 THR A O 1
ATOM 728 N N . GLU A 1 93 ? 28.348 -8.737 -13.861 1.00 58.28 93 GLU A N 1
ATOM 729 C CA . GLU A 1 93 ? 29.782 -8.625 -14.144 1.00 58.28 93 GLU A CA 1
ATOM 730 C C . GLU A 1 93 ? 30.666 -8.513 -12.897 1.00 58.28 93 GLU A C 1
ATOM 732 O O . GLU A 1 93 ? 31.869 -8.698 -13.012 1.00 58.28 93 GLU A O 1
ATOM 737 N N . TRP A 1 94 ? 30.119 -8.287 -11.699 1.00 60.38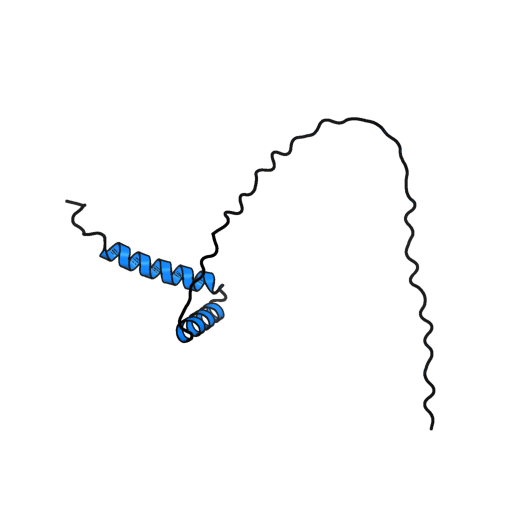 94 TRP A N 1
ATOM 738 C CA . TRP A 1 94 ? 30.934 -8.235 -10.469 1.00 60.38 94 TRP A CA 1
ATOM 739 C C . TRP A 1 94 ? 31.269 -9.616 -9.880 1.00 60.38 94 TRP A C 1
ATOM 741 O O . TRP A 1 94 ? 31.874 -9.698 -8.814 1.00 60.38 94 TRP A O 1
ATOM 751 N N . GLU A 1 95 ? 30.874 -10.694 -10.562 1.00 57.00 95 GLU A N 1
ATOM 752 C CA . GLU A 1 95 ? 31.125 -12.086 -10.164 1.00 57.00 95 GLU A CA 1
ATOM 753 C C . GLU A 1 95 ? 32.158 -12.801 -11.062 1.00 57.00 95 GLU A C 1
ATOM 755 O O . GLU A 1 95 ? 32.275 -14.026 -11.005 1.00 57.00 95 GLU A O 1
ATOM 760 N N . LYS A 1 96 ? 32.917 -12.060 -11.886 1.00 56.62 96 LYS A N 1
ATOM 761 C CA . LYS A 1 96 ? 34.040 -12.598 -12.674 1.00 56.62 96 LYS A CA 1
ATOM 762 C C . LYS A 1 96 ? 35.386 -12.033 -12.247 1.00 56.62 96 LYS A C 1
ATOM 764 O O . LYS A 1 96 ? 35.486 -10.798 -12.092 1.00 56.62 96 LYS A O 1
#